Protein AF-A0A4P1QU51-F1 (afdb_monomer)

pLDDT: mean 71.79, std 10.0, range [52.56, 89.19]

Secondary structure (DSSP, 8-state):
--EE-TTS-HHHHHHHHTTSTTHHHHT-TTEEEEEEEEETTEEEEEEEESS----PPPPP--TTHHHHHHTHHHHHHHHHHHHHHHHT--

Nearest PDB structures (foldseek):
  6z1p-assembly1_BX  TM=2.976E-01  e=1.365E+00  Tetrahymena thermophila SB210
  2lt2-assembly1_A  TM=3.427E-01  e=9.051E+00  Bizionia argentinensis JUB59

Sequence (90 aa):
MPACVPGLTPTIVLSNFTKSLYSANLNDSKYTGIGIGKEDNWIVVVLTTNTSQGSFSPA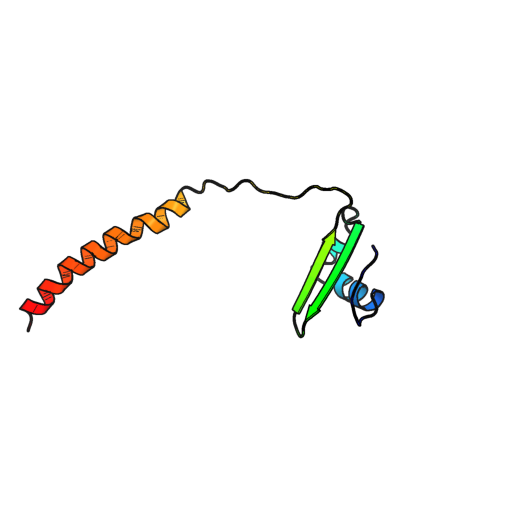TNDHNAANFLSQFPWIYSSLFFLLPNIYYLF

InterPro domains:
  IPR045285 GPI-anchored protein At5g19230-like [PTHR33976] (1-87)
  IPR059083 Uncharacterized GPI-anchored protein At5g19230-like domain [PF25884] (1-47)

Structure (mmCIF, N/CA/C/O backbone):
data_AF-A0A4P1QU51-F1
#
_entry.id   AF-A0A4P1QU51-F1
#
loop_
_atom_site.group_PDB
_atom_site.id
_atom_site.type_symbol
_atom_site.label_atom_id
_atom_site.label_alt_id
_atom_site.label_comp_id
_atom_site.label_asym_id
_atom_site.label_entity_id
_atom_site.label_seq_id
_atom_site.pdbx_PDB_ins_code
_atom_site.Cartn_x
_atom_site.Cartn_y
_atom_site.Cartn_z
_atom_site.occupancy
_atom_site.B_iso_or_equiv
_atom_site.auth_seq_id
_atom_site.auth_comp_id
_atom_site.auth_asym_id
_atom_site.auth_atom_id
_atom_site.pdbx_PDB_model_num
ATOM 1 N N . MET A 1 1 ? -10.386 7.242 6.310 1.00 71.19 1 MET A N 1
ATOM 2 C CA . MET A 1 1 ? -10.167 6.447 5.086 1.00 71.19 1 MET A CA 1
ATOM 3 C C . MET A 1 1 ? -11.396 5.575 4.839 1.00 71.19 1 MET A C 1
ATOM 5 O O . MET A 1 1 ? -11.685 4.737 5.687 1.00 71.19 1 MET A O 1
ATOM 9 N N . PRO A 1 2 ? -12.186 5.833 3.781 1.00 75.62 2 PRO A N 1
ATOM 10 C CA . PRO A 1 2 ? -13.387 5.056 3.465 1.00 75.62 2 PRO A CA 1
ATOM 11 C C . PRO A 1 2 ? -13.023 3.717 2.811 1.00 75.62 2 PRO A C 1
ATOM 13 O O . PRO A 1 2 ? -12.141 3.681 1.955 1.00 75.62 2 PRO A O 1
ATOM 16 N N . ALA A 1 3 ? -13.712 2.641 3.200 1.00 74.81 3 ALA A N 1
ATOM 17 C CA . ALA A 1 3 ? -13.499 1.291 2.679 1.00 74.81 3 ALA A CA 1
ATOM 18 C C . ALA A 1 3 ? -14.735 0.774 1.935 1.00 74.81 3 ALA A C 1
ATOM 20 O O . ALA A 1 3 ? -15.854 0.906 2.430 1.00 74.81 3 ALA A O 1
ATOM 21 N N . CYS A 1 4 ? -14.526 0.157 0.770 1.00 75.94 4 CYS A N 1
ATOM 22 C CA . CYS A 1 4 ? -15.568 -0.537 0.013 1.00 75.94 4 CYS A CA 1
ATOM 23 C C . CYS A 1 4 ? -15.278 -2.041 0.013 1.00 75.94 4 CYS A C 1
ATOM 25 O O . CYS A 1 4 ? -14.217 -2.460 -0.455 1.00 75.94 4 CYS A O 1
ATOM 27 N N . VAL A 1 5 ? -16.205 -2.830 0.565 1.00 71.38 5 VAL A N 1
ATOM 28 C CA . VAL A 1 5 ? -16.117 -4.295 0.624 1.00 71.38 5 VAL A CA 1
ATOM 29 C C . VAL A 1 5 ? -17.497 -4.883 0.312 1.00 71.38 5 VAL A C 1
ATOM 31 O O . VAL A 1 5 ? -18.418 -4.719 1.114 1.00 71.38 5 VAL A O 1
ATOM 34 N N . PRO A 1 6 ? -17.688 -5.545 -0.840 1.00 70.19 6 PRO A N 1
ATOM 35 C CA . PRO A 1 6 ? -18.955 -6.193 -1.162 1.00 70.19 6 PRO A CA 1
ATOM 36 C C . PRO A 1 6 ? -19.289 -7.300 -0.151 1.00 70.19 6 PRO A C 1
ATOM 38 O O . PRO A 1 6 ? -18.457 -8.158 0.131 1.00 70.19 6 PRO A O 1
ATOM 41 N N . GLY A 1 7 ? -20.505 -7.291 0.402 1.00 71.06 7 GLY A N 1
ATOM 42 C CA . GLY A 1 7 ? -20.995 -8.355 1.291 1.00 71.06 7 GLY A CA 1
ATOM 43 C C . GLY A 1 7 ? -20.406 -8.375 2.709 1.00 71.06 7 GLY A C 1
ATOM 44 O O . GLY A 1 7 ? -20.702 -9.298 3.465 1.00 71.06 7 GLY A O 1
ATOM 45 N N . LEU A 1 8 ? -19.598 -7.380 3.097 1.00 67.56 8 LEU A N 1
ATOM 46 C CA . LEU A 1 8 ? -19.054 -7.252 4.453 1.00 67.56 8 LEU A CA 1
ATOM 47 C C . LEU A 1 8 ? -19.197 -5.824 4.987 1.00 67.56 8 LEU A C 1
ATOM 49 O O . LEU A 1 8 ? -19.166 -4.850 4.241 1.00 67.56 8 LEU A O 1
ATOM 53 N N . THR A 1 9 ? -19.307 -5.691 6.310 1.00 75.25 9 THR A N 1
ATOM 54 C CA . THR A 1 9 ? -19.324 -4.386 6.976 1.00 75.25 9 THR A CA 1
ATOM 55 C C . THR A 1 9 ? -17.923 -3.758 6.965 1.00 75.25 9 THR A C 1
ATOM 57 O O . THR A 1 9 ? -16.996 -4.312 7.567 1.00 75.25 9 THR A O 1
ATOM 60 N N . PRO A 1 10 ? -17.746 -2.574 6.341 1.00 71.06 10 PRO A N 1
ATOM 61 C CA . PRO A 1 10 ? -16.432 -1.949 6.172 1.00 71.06 10 PRO A CA 1
ATOM 62 C C . PRO A 1 10 ? -15.661 -1.756 7.485 1.00 71.06 10 PRO A C 1
ATOM 64 O O . PRO A 1 10 ? -14.455 -1.980 7.533 1.00 71.06 10 PRO A O 1
ATOM 67 N N . THR A 1 11 ? -16.357 -1.411 8.573 1.00 72.31 11 THR A N 1
ATOM 68 C CA . THR A 1 11 ? -15.763 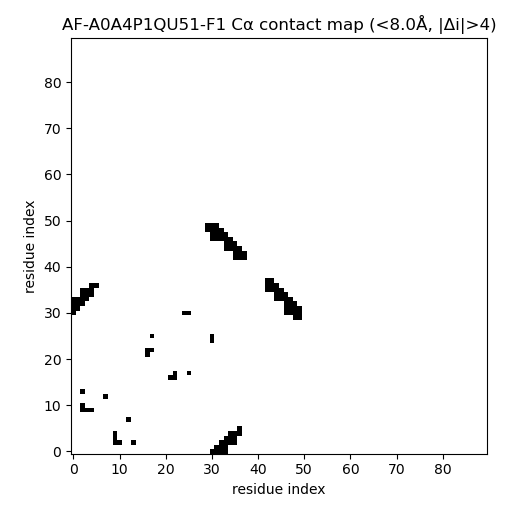-1.153 9.895 1.00 72.31 11 THR A CA 1
ATOM 69 C C . THR A 1 11 ? -15.075 -2.382 10.491 1.00 72.31 11 THR A C 1
ATOM 71 O O . THR A 1 11 ? -13.981 -2.271 11.042 1.00 72.31 11 THR A O 1
ATOM 74 N N . ILE A 1 12 ? -15.688 -3.564 10.368 1.00 71.50 12 ILE A N 1
ATOM 75 C CA . ILE A 1 12 ? -15.148 -4.800 10.951 1.00 71.50 12 ILE A CA 1
ATOM 76 C C . 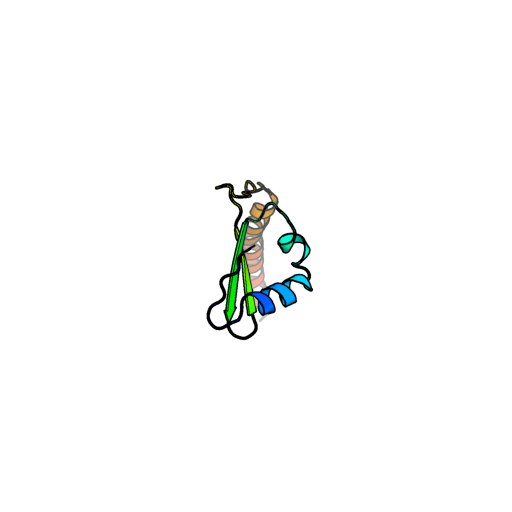ILE A 1 12 ? -13.904 -5.230 10.178 1.00 71.50 12 ILE A C 1
ATOM 78 O O . ILE A 1 12 ? -12.875 -5.529 10.787 1.00 71.50 12 ILE A O 1
ATOM 82 N N . VAL A 1 13 ? -13.976 -5.186 8.846 1.00 72.94 13 VAL A N 1
ATOM 83 C CA . VAL A 1 13 ? -12.852 -5.533 7.973 1.00 72.94 13 VAL A CA 1
ATOM 84 C C . VAL A 1 13 ? -11.681 -4.596 8.248 1.00 72.94 13 VAL A C 1
ATOM 86 O O . VAL A 1 13 ? -10.591 -5.059 8.582 1.00 72.94 13 VAL A O 1
ATOM 89 N N . LEU A 1 14 ? -11.920 -3.284 8.229 1.00 73.06 14 LEU A N 1
ATOM 90 C CA . LEU A 1 14 ? -10.873 -2.298 8.463 1.00 73.06 14 LEU A CA 1
ATOM 91 C C . LEU A 1 14 ? -10.223 -2.476 9.846 1.00 73.06 14 LEU A C 1
ATOM 93 O O . LEU A 1 14 ? -8.998 -2.466 9.949 1.00 73.06 14 LEU A O 1
ATOM 97 N N . SER A 1 15 ? -11.011 -2.741 10.896 1.00 74.75 15 SER A N 1
ATOM 98 C CA . SER A 1 15 ? -10.489 -2.958 12.255 1.00 74.75 15 SER A CA 1
ATOM 99 C C . SER A 1 15 ? -9.587 -4.194 12.382 1.00 74.75 15 SER A C 1
ATOM 101 O O . SER A 1 15 ? -8.584 -4.148 13.094 1.00 74.75 15 SER A O 1
ATOM 103 N N . ASN A 1 16 ? -9.896 -5.278 11.662 1.00 74.50 16 ASN A N 1
ATOM 104 C CA . ASN A 1 16 ? -9.074 -6.488 11.642 1.00 74.50 16 ASN A CA 1
ATOM 105 C C . ASN A 1 16 ? -7.752 -6.223 10.903 1.00 74.50 16 ASN A C 1
ATOM 107 O O . ASN A 1 16 ? -6.669 -6.532 11.397 1.00 74.50 16 ASN A O 1
ATOM 111 N N . PHE A 1 17 ? -7.827 -5.506 9.781 1.00 77.38 17 PHE A N 1
ATOM 112 C CA . PHE A 1 17 ? -6.646 -5.071 9.038 1.00 77.38 17 PHE A CA 1
ATOM 113 C C . PHE A 1 17 ? -5.771 -4.076 9.814 1.00 77.38 17 PHE A C 1
ATOM 115 O O . PHE A 1 17 ? -4.547 -4.117 9.685 1.00 77.38 17 PHE A O 1
ATOM 122 N N . THR A 1 18 ? -6.357 -3.269 10.702 1.00 73.00 18 THR A N 1
ATOM 123 C CA . THR A 1 18 ? -5.605 -2.358 11.589 1.00 73.00 18 THR A CA 1
ATOM 124 C C . THR A 1 18 ? -4.794 -3.114 12.651 1.00 73.00 18 THR A C 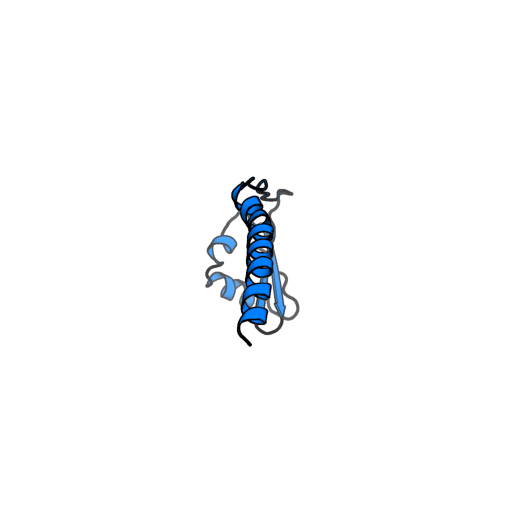1
ATOM 126 O O . THR A 1 18 ? -3.867 -2.556 13.226 1.00 73.00 18 THR A O 1
ATOM 129 N N . LYS A 1 19 ? -5.091 -4.395 12.902 1.00 79.38 19 LYS A N 1
ATOM 130 C CA . LYS A 1 19 ? -4.323 -5.261 13.815 1.00 79.38 19 LYS A CA 1
ATOM 131 C C . LYS A 1 19 ? -3.294 -6.144 13.098 1.00 79.38 19 LYS A C 1
ATOM 133 O O . LYS A 1 19 ? -2.633 -6.953 13.739 1.00 79.38 19 LYS A O 1
ATOM 138 N N . SER A 1 20 ? -3.165 -6.009 11.779 1.00 79.31 20 SER A N 1
ATOM 139 C CA . SER A 1 20 ? -2.253 -6.803 10.953 1.00 79.31 20 SER A CA 1
ATOM 140 C C . SER A 1 20 ? -0.929 -6.077 10.679 1.00 79.31 20 SER A C 1
ATOM 142 O O . SER A 1 20 ? -0.767 -4.894 10.990 1.00 79.31 20 SER A O 1
ATOM 144 N N . LEU A 1 21 ? 0.001 -6.764 10.010 1.00 75.94 21 LEU A N 1
ATOM 145 C CA . LEU A 1 21 ? 1.259 -6.189 9.512 1.00 75.94 21 LEU A CA 1
ATOM 146 C C . LEU A 1 21 ? 1.045 -5.023 8.525 1.00 75.94 21 LEU A C 1
ATOM 148 O O . LEU A 1 21 ? 1.945 -4.215 8.320 1.00 75.94 21 LEU A O 1
ATOM 152 N N . TYR A 1 22 ? -0.150 -4.898 7.940 1.00 75.00 22 TYR A N 1
ATOM 153 C CA . TYR A 1 22 ? -0.495 -3.827 7.001 1.00 75.00 22 TYR A CA 1
ATOM 154 C C . TYR A 1 22 ? -0.951 -2.531 7.691 1.00 75.00 22 TYR A C 1
ATOM 156 O O . TYR A 1 22 ? -1.111 -1.509 7.025 1.00 75.00 22 TYR A O 1
ATOM 164 N N . SER A 1 23 ? -1.125 -2.550 9.017 1.00 78.25 23 SER A N 1
ATOM 165 C CA . SER A 1 23 ? -1.586 -1.415 9.833 1.00 78.25 23 SER A CA 1
ATOM 166 C C . SER A 1 23 ? -0.749 -0.147 9.663 1.00 78.25 23 SER A C 1
ATOM 168 O O . SER A 1 23 ? -1.307 0.949 9.630 1.00 78.25 23 SER A O 1
ATOM 170 N N . ALA A 1 24 ? 0.563 -0.296 9.466 1.00 79.12 24 ALA A N 1
A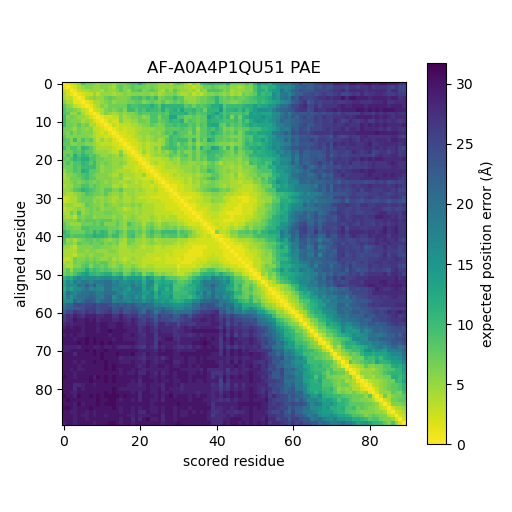TOM 171 C CA . ALA A 1 24 ? 1.474 0.819 9.223 1.00 79.12 24 ALA A CA 1
ATOM 172 C C . ALA A 1 24 ? 1.086 1.631 7.976 1.00 79.12 24 ALA A C 1
ATOM 174 O O . ALA A 1 24 ? 1.170 2.853 7.990 1.00 79.12 24 ALA A O 1
ATOM 175 N N . ASN A 1 25 ? 0.601 0.964 6.923 1.00 81.75 25 ASN A N 1
ATOM 176 C CA . ASN A 1 25 ? 0.154 1.636 5.704 1.00 81.75 25 ASN A CA 1
ATOM 177 C C . ASN A 1 25 ? -1.267 2.198 5.841 1.00 81.75 25 ASN A C 1
ATOM 179 O O . ASN A 1 25 ? -1.606 3.161 5.173 1.00 81.75 25 ASN A O 1
ATOM 183 N N . LEU A 1 26 ? -2.106 1.630 6.709 1.00 80.00 26 LEU A N 1
ATOM 184 C CA . LEU A 1 26 ? -3.484 2.101 6.907 1.00 80.00 26 LEU A CA 1
ATOM 185 C C . LEU A 1 26 ? -3.567 3.401 7.710 1.00 80.00 26 LEU A C 1
ATOM 187 O O . LEU A 1 26 ? -4.553 4.124 7.593 1.00 80.00 26 LEU A O 1
ATOM 191 N N . ASN A 1 27 ? -2.551 3.681 8.527 1.00 79.50 27 ASN A N 1
ATOM 192 C CA . ASN A 1 27 ? -2.449 4.913 9.306 1.00 79.50 27 ASN A CA 1
ATOM 193 C C . ASN A 1 27 ? -1.571 5.979 8.625 1.00 79.50 27 ASN A C 1
ATOM 195 O O . ASN A 1 27 ? -1.259 7.007 9.221 1.00 79.50 27 ASN A O 1
ATOM 199 N N . ASP A 1 28 ? -1.137 5.730 7.390 1.00 84.88 28 ASP A N 1
ATOM 200 C CA . ASP A 1 28 ? -0.346 6.685 6.628 1.00 84.88 28 ASP A CA 1
ATOM 201 C C . ASP A 1 28 ? -1.277 7.670 5.908 1.00 84.88 28 ASP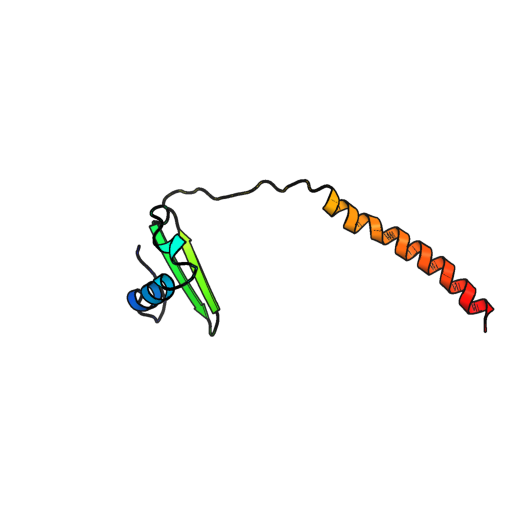 A C 1
ATOM 203 O O . ASP A 1 28 ? -2.143 7.279 5.120 1.00 84.88 28 ASP A O 1
ATOM 207 N N . SER A 1 29 ? -1.092 8.965 6.172 1.00 85.12 29 SER A N 1
ATOM 208 C CA . SER A 1 29 ? -1.904 10.039 5.595 1.00 85.12 29 SER A CA 1
ATOM 209 C C . SER A 1 29 ? -1.741 10.183 4.081 1.00 85.12 29 SER A C 1
ATOM 211 O O . SER A 1 29 ? -2.564 10.850 3.449 1.00 85.12 29 SER A O 1
ATOM 213 N N . LYS A 1 30 ? -0.722 9.553 3.480 1.00 86.56 30 LYS A N 1
ATOM 214 C CA . LYS A 1 30 ? -0.538 9.543 2.022 1.00 86.56 30 LYS A CA 1
ATOM 215 C C . LYS A 1 30 ? -1.658 8.805 1.287 1.00 86.56 30 LYS A C 1
ATOM 217 O O . LYS A 1 30 ? -1.906 9.093 0.116 1.00 86.56 30 LYS A O 1
ATOM 222 N N . TYR A 1 31 ? -2.323 7.853 1.944 1.00 87.56 31 TYR A N 1
ATOM 223 C CA . TYR A 1 31 ? -3.419 7.103 1.343 1.00 87.56 31 TYR A CA 1
ATOM 224 C C . TYR A 1 31 ? -4.766 7.734 1.686 1.00 87.56 31 TYR A C 1
ATOM 226 O O . TYR A 1 31 ? -5.082 8.037 2.834 1.00 87.56 31 TYR A O 1
ATOM 234 N N . THR A 1 32 ? -5.596 7.905 0.668 1.00 89.19 32 THR A N 1
ATOM 235 C CA . THR A 1 32 ? -6.897 8.570 0.758 1.00 89.19 32 THR A CA 1
ATOM 236 C C . THR A 1 32 ? -8.072 7.617 0.579 1.00 89.19 32 THR A C 1
ATOM 238 O O . THR A 1 32 ? -9.199 7.971 0.931 1.00 89.19 32 THR A O 1
ATOM 241 N N . GLY A 1 33 ? -7.835 6.390 0.111 1.00 85.88 33 GLY A N 1
ATOM 242 C CA . GLY A 1 33 ? -8.883 5.391 -0.097 1.00 85.88 33 GLY A CA 1
ATOM 243 C C . GLY A 1 33 ? -8.372 3.959 -0.001 1.00 85.88 33 GLY A C 1
ATOM 244 O O . GLY A 1 33 ? -7.187 3.692 -0.214 1.00 85.88 33 GLY A O 1
ATOM 245 N N . ILE A 1 34 ? -9.278 3.044 0.354 1.00 86.00 34 ILE A N 1
ATOM 246 C CA . ILE A 1 34 ? -9.002 1.607 0.444 1.00 86.00 34 ILE A CA 1
ATOM 247 C C . ILE A 1 34 ? -10.086 0.780 -0.244 1.00 86.00 34 ILE A C 1
ATOM 249 O O . ILE A 1 34 ? -11.282 0.940 0.012 1.00 86.00 34 ILE A O 1
ATOM 253 N N . GLY A 1 35 ? -9.646 -0.146 -1.090 1.00 84.38 35 GLY A N 1
ATOM 254 C CA . GLY A 1 35 ? -10.460 -1.233 -1.624 1.00 84.38 35 GLY A CA 1
ATOM 255 C C . GLY A 1 35 ? -10.021 -2.555 -1.011 1.00 84.38 35 GLY A C 1
ATOM 256 O O . GLY A 1 35 ? -8.822 -2.826 -0.938 1.00 84.38 35 GLY A O 1
ATOM 257 N N . ILE A 1 36 ? -10.975 -3.370 -0.560 1.00 82.31 36 ILE A N 1
ATOM 258 C CA . ILE A 1 36 ? -10.679 -4.701 -0.021 1.00 82.31 36 ILE A CA 1
ATOM 259 C C . ILE A 1 36 ? -11.501 -5.722 -0.797 1.00 82.31 36 ILE A C 1
ATOM 261 O O . ILE A 1 36 ? -12.731 -5.676 -0.788 1.00 82.31 36 ILE A O 1
ATOM 265 N N . GLY A 1 37 ? -10.809 -6.634 -1.471 1.00 79.94 37 GLY A N 1
ATOM 266 C CA . GLY A 1 37 ? -11.398 -7.788 -2.141 1.00 79.94 37 GLY A CA 1
ATOM 267 C C . GLY A 1 37 ? -11.083 -9.051 -1.356 1.00 79.94 37 GLY A C 1
ATOM 268 O O . GLY A 1 37 ? -9.961 -9.215 -0.886 1.00 79.94 37 GLY A O 1
ATOM 269 N N . LYS A 1 38 ? -12.058 -9.939 -1.203 1.00 77.25 38 LYS A N 1
ATOM 270 C CA . LYS A 1 38 ? -11.879 -11.237 -0.553 1.00 77.25 38 LYS A CA 1
ATOM 271 C C . LYS A 1 38 ? -12.449 -12.312 -1.464 1.00 77.25 38 LYS A C 1
ATOM 273 O O . LYS A 1 38 ? -13.595 -12.186 -1.886 1.00 77.25 38 LYS A O 1
ATOM 278 N N . GLU A 1 39 ? -11.699 -13.386 -1.652 1.00 81.00 39 GLU A N 1
ATOM 279 C CA . GLU A 1 39 ? -12.216 -14.637 -2.199 1.00 81.00 39 GLU A CA 1
ATOM 280 C C . GLU A 1 39 ? -11.654 -15.791 -1.361 1.00 81.00 39 GLU A C 1
ATOM 282 O O . GLU A 1 39 ? -10.450 -15.883 -1.121 1.00 81.00 39 GLU A O 1
ATOM 287 N N . ASP A 1 40 ? -12.562 -16.605 -0.819 1.00 81.00 40 ASP A N 1
ATOM 288 C CA . ASP A 1 40 ? -12.283 -17.711 0.101 1.00 81.00 40 ASP A CA 1
ATOM 289 C C . ASP A 1 40 ? -11.287 -17.358 1.223 1.00 81.00 40 ASP A C 1
ATOM 291 O O . ASP A 1 40 ? -11.650 -16.696 2.207 1.00 81.00 40 ASP A O 1
ATOM 295 N N . ASN A 1 41 ? -10.034 -17.788 1.055 1.00 76.81 41 ASN A N 1
ATOM 296 C CA . ASN A 1 41 ? -8.959 -17.716 2.042 1.00 76.81 41 ASN A CA 1
ATOM 297 C C . ASN A 1 41 ? -7.921 -16.624 1.746 1.00 76.81 41 ASN A C 1
ATOM 299 O O . ASN A 1 41 ? -6.937 -16.516 2.482 1.00 76.81 41 ASN A O 1
ATOM 303 N N . TRP A 1 42 ? -8.104 -15.821 0.697 1.00 78.12 42 TRP A N 1
ATOM 304 C CA . TRP A 1 42 ? -7.191 -14.732 0.365 1.00 78.12 42 TRP A CA 1
ATOM 305 C C . TRP A 1 42 ? -7.900 -13.378 0.363 1.00 78.12 42 TRP A C 1
ATOM 307 O O . TRP A 1 42 ? -9.100 -13.257 0.108 1.00 78.12 42 TRP A O 1
ATOM 317 N N . ILE A 1 43 ? -7.138 -12.339 0.706 1.00 77.25 43 ILE A N 1
ATOM 318 C CA . ILE A 1 43 ? -7.618 -10.960 0.751 1.00 77.25 43 ILE A CA 1
ATOM 319 C C . ILE A 1 43 ? -6.628 -10.082 -0.005 1.00 77.25 43 ILE A C 1
ATOM 321 O O . ILE A 1 43 ? -5.425 -10.131 0.248 1.00 77.25 43 ILE A O 1
ATOM 325 N N . VAL A 1 44 ? -7.145 -9.265 -0.915 1.00 81.62 44 VAL A N 1
ATOM 326 C CA . VAL A 1 44 ? -6.392 -8.233 -1.627 1.00 81.62 44 VAL A CA 1
ATOM 327 C C . VAL A 1 44 ? -6.784 -6.875 -1.072 1.00 81.62 44 VAL A C 1
ATOM 329 O O . VAL A 1 44 ? -7.966 -6.545 -0.967 1.00 81.62 44 VAL A O 1
ATOM 332 N N . VAL A 1 45 ? -5.775 -6.079 -0.729 1.00 81.44 45 VAL A N 1
ATOM 333 C CA . VAL A 1 45 ? -5.935 -4.705 -0.256 1.00 81.44 45 VAL A CA 1
ATOM 334 C C . VAL A 1 45 ? -5.303 -3.768 -1.274 1.00 81.44 45 VAL A C 1
ATOM 336 O O . VAL A 1 45 ? -4.123 -3.897 -1.596 1.00 81.44 45 VAL A O 1
ATOM 339 N N . VAL A 1 46 ? -6.087 -2.812 -1.760 1.00 86.12 46 VAL A N 1
ATOM 340 C CA . VAL A 1 46 ? -5.634 -1.753 -2.663 1.00 86.12 46 VAL A CA 1
ATOM 341 C C . VAL A 1 46 ? -5.703 -0.433 -1.909 1.00 86.12 46 VAL A C 1
ATOM 343 O O . VAL A 1 46 ? -6.763 -0.066 -1.404 1.00 86.12 46 VAL A O 1
ATOM 346 N N . LEU A 1 47 ? -4.578 0.276 -1.833 1.00 86.19 47 LEU A N 1
ATOM 347 C CA . LEU A 1 47 ? -4.487 1.601 -1.225 1.00 86.19 47 LEU A CA 1
ATOM 348 C C . LEU A 1 47 ? -4.324 2.640 -2.332 1.00 86.19 47 LEU A C 1
ATOM 350 O O . LEU A 1 47 ? -3.444 2.508 -3.182 1.00 86.19 47 LEU A O 1
ATOM 354 N N . THR A 1 48 ? -5.163 3.670 -2.319 1.00 85.88 48 THR A N 1
ATOM 355 C CA . THR A 1 48 ? -5.116 4.761 -3.297 1.00 85.88 48 THR A CA 1
ATOM 356 C C . THR A 1 48 ? -4.606 6.030 -2.639 1.00 85.88 48 THR A C 1
ATOM 358 O O . THR A 1 48 ? -4.973 6.328 -1.504 1.00 85.88 48 THR A O 1
ATOM 361 N N . THR A 1 49 ? -3.787 6.796 -3.349 1.00 87.62 49 THR A N 1
ATOM 362 C CA . THR A 1 49 ? -3.372 8.149 -2.959 1.00 87.62 49 THR A CA 1
ATOM 363 C C . THR A 1 49 ? -4.224 9.183 -3.707 1.00 87.62 49 THR A C 1
ATOM 365 O O . THR A 1 49 ? -4.969 8.848 -4.628 1.00 87.62 49 THR A O 1
ATOM 368 N N . ASN A 1 50 ? -4.147 10.456 -3.320 1.00 84.50 50 ASN A N 1
ATOM 369 C CA . ASN A 1 50 ? -4.782 11.566 -4.048 1.00 84.50 50 ASN A CA 1
ATOM 370 C C . ASN A 1 50 ? -3.925 12.113 -5.204 1.00 84.50 50 ASN A C 1
ATOM 372 O O . ASN A 1 50 ? -4.321 13.082 -5.850 1.00 84.50 50 ASN A O 1
ATOM 376 N N . THR A 1 51 ? -2.755 11.530 -5.451 1.00 82.44 51 THR A N 1
ATOM 377 C CA . THR A 1 51 ? -1.834 11.935 -6.514 1.00 82.44 51 THR A CA 1
ATOM 378 C C . THR A 1 51 ? -1.830 10.885 -7.621 1.00 82.44 51 THR A C 1
ATOM 380 O O . THR A 1 51 ? -1.797 9.688 -7.349 1.00 82.44 51 THR A O 1
ATOM 383 N N . SER A 1 52 ? -1.827 11.304 -8.890 1.00 74.56 52 SER A N 1
ATOM 384 C CA . SER A 1 52 ? -1.733 10.388 -10.042 1.00 74.56 52 SER A CA 1
ATOM 385 C C . SER A 1 52 ? -0.301 9.864 -10.262 1.00 74.56 52 SER A C 1
ATOM 387 O O . SER A 1 52 ? 0.178 9.808 -11.396 1.00 74.56 52 SER A O 1
ATOM 389 N N . GLN A 1 53 ? 0.425 9.557 -9.186 1.00 69.81 53 GLN A N 1
ATOM 390 C CA . GLN A 1 53 ? 1.844 9.216 -9.230 1.00 69.81 53 GLN A CA 1
ATOM 391 C C . GLN A 1 53 ? 2.045 7.745 -8.849 1.00 69.81 53 GLN A C 1
ATOM 393 O O . GLN A 1 53 ? 1.585 7.296 -7.803 1.00 69.81 53 GLN A O 1
ATOM 398 N N . GLY A 1 54 ? 2.732 6.992 -9.709 1.00 64.88 54 GLY A N 1
ATOM 399 C CA . GLY A 1 54 ? 3.162 5.619 -9.440 1.00 64.88 54 GLY A CA 1
ATOM 400 C C . GLY A 1 54 ? 4.630 5.570 -9.021 1.00 64.88 54 GLY A C 1
ATOM 401 O O . GLY A 1 54 ? 5.423 6.423 -9.418 1.00 64.88 54 GLY A O 1
ATOM 402 N N . SER A 1 55 ? 5.005 4.565 -8.230 1.00 68.25 55 SER A N 1
ATOM 403 C CA . SER A 1 55 ? 6.400 4.325 -7.844 1.00 68.25 55 SER A CA 1
ATOM 404 C C . SER A 1 55 ? 7.044 3.360 -8.839 1.00 68.25 55 SER A C 1
ATOM 406 O O . SER A 1 55 ? 7.117 2.157 -8.596 1.00 68.25 55 SER A O 1
ATOM 408 N N . PHE A 1 56 ? 7.458 3.875 -9.996 1.00 75.00 56 PHE A N 1
ATOM 409 C CA . PHE A 1 56 ? 8.154 3.082 -11.009 1.00 75.00 56 PHE A CA 1
ATOM 410 C C . PHE A 1 56 ? 9.654 3.085 -10.714 1.00 75.00 56 PHE A C 1
ATOM 412 O O . PHE A 1 56 ? 10.276 4.145 -10.693 1.00 75.00 56 PHE A O 1
ATOM 419 N N . SER A 1 57 ? 10.244 1.909 -10.493 1.00 75.38 57 SER A N 1
ATOM 420 C CA . SER A 1 57 ? 11.702 1.775 -10.515 1.00 75.38 57 SER A CA 1
ATOM 421 C C . SER A 1 57 ? 12.140 1.524 -11.956 1.00 75.38 57 SER A C 1
ATOM 423 O O . SER A 1 57 ? 11.561 0.643 -12.600 1.00 75.38 57 SER A O 1
ATOM 425 N N . PRO A 1 58 ? 13.151 2.238 -12.480 1.00 77.69 58 PRO A N 1
ATOM 426 C CA . PRO A 1 58 ? 13.773 1.838 -13.733 1.00 77.69 58 PRO A CA 1
ATOM 427 C C . PRO A 1 58 ? 14.288 0.401 -13.602 1.00 77.69 58 PRO A C 1
ATOM 429 O O . PRO A 1 58 ? 14.753 -0.005 -12.532 1.00 77.69 58 PRO A O 1
ATOM 432 N N . ALA A 1 59 ? 14.182 -0.372 -14.685 1.00 72.75 59 ALA A N 1
ATOM 433 C CA . ALA A 1 59 ? 14.780 -1.695 -14.744 1.00 72.75 59 ALA A CA 1
ATOM 434 C C . ALA A 1 59 ? 16.285 -1.554 -14.490 1.00 72.75 59 ALA A C 1
ATOM 436 O O . ALA A 1 59 ? 16.981 -0.814 -15.189 1.00 72.75 59 ALA A O 1
ATOM 437 N N . THR A 1 60 ? 16.786 -2.231 -13.462 1.00 72.81 60 THR A N 1
ATOM 438 C CA . THR A 1 60 ? 18.222 -2.317 -13.228 1.00 7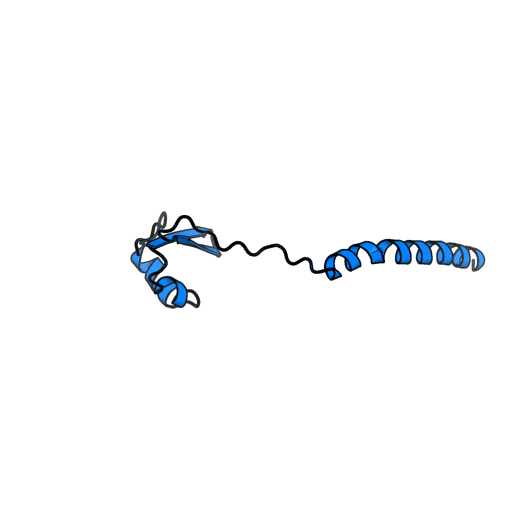2.81 60 THR A CA 1
ATOM 439 C C . THR A 1 60 ? 18.819 -3.165 -14.341 1.00 72.81 60 THR A C 1
ATOM 441 O O . THR A 1 60 ? 18.423 -4.317 -14.518 1.00 72.81 60 THR A O 1
ATOM 444 N N . ASN A 1 61 ? 19.772 -2.603 -15.090 1.00 63.91 61 ASN A N 1
ATOM 445 C CA . ASN A 1 61 ? 20.623 -3.353 -16.015 1.00 63.91 61 ASN A CA 1
ATOM 446 C C . ASN A 1 61 ? 21.576 -4.230 -15.196 1.00 63.91 61 ASN A C 1
ATOM 448 O O . ASN A 1 61 ? 22.778 -3.969 -15.101 1.00 63.91 61 ASN A O 1
ATOM 452 N N . ASP A 1 62 ? 21.018 -5.235 -14.531 1.00 61.41 62 ASP A N 1
ATOM 453 C CA . ASP A 1 62 ? 21.793 -6.259 -13.869 1.00 61.41 62 ASP A CA 1
ATOM 454 C C . ASP A 1 62 ? 22.342 -7.148 -14.987 1.00 61.41 62 ASP A C 1
ATOM 456 O O . ASP A 1 62 ? 21.664 -8.031 -15.517 1.00 61.41 62 ASP A O 1
ATOM 460 N N . HIS A 1 63 ? 23.575 -6.858 -15.408 1.00 55.91 63 HIS A N 1
ATOM 461 C CA . HIS A 1 63 ? 24.292 -7.584 -16.462 1.00 55.91 63 HIS A CA 1
ATOM 462 C C . HIS A 1 63 ? 24.402 -9.093 -16.155 1.00 55.91 63 HIS A C 1
ATOM 464 O O . HIS A 1 63 ? 24.738 -9.891 -17.025 1.00 55.91 63 HIS A O 1
ATOM 470 N N . ASN A 1 64 ? 24.066 -9.494 -14.927 1.00 58.34 64 ASN A N 1
ATOM 471 C CA . ASN A 1 64 ? 23.997 -10.872 -14.471 1.00 58.34 64 ASN A CA 1
ATOM 472 C C . ASN A 1 64 ? 22.794 -11.655 -15.023 1.00 58.34 64 ASN A C 1
ATOM 474 O O . ASN A 1 64 ? 22.894 -12.872 -15.159 1.00 58.34 64 ASN A O 1
ATOM 478 N N . ALA A 1 65 ? 21.685 -11.006 -15.403 1.00 55.22 65 ALA A N 1
ATOM 479 C CA . ALA A 1 65 ? 20.538 -11.712 -15.993 1.00 55.22 65 ALA A CA 1
ATOM 480 C C . ALA A 1 65 ? 20.852 -12.254 -17.403 1.00 55.22 65 ALA A C 1
ATOM 482 O O . ALA A 1 65 ? 20.371 -13.320 -17.788 1.00 55.22 65 ALA A O 1
ATOM 483 N N . ALA A 1 66 ? 21.725 -11.566 -18.150 1.00 53.62 66 ALA A N 1
ATOM 484 C CA . ALA A 1 66 ? 22.200 -12.019 -19.458 1.00 53.62 66 ALA A CA 1
ATOM 485 C C . ALA A 1 66 ? 23.125 -13.251 -19.365 1.00 53.62 66 ALA A C 1
ATOM 487 O O . ALA A 1 66 ? 23.205 -14.029 -20.317 1.00 53.62 66 ALA A O 1
ATOM 488 N N . ASN A 1 67 ? 23.768 -13.477 -18.212 1.00 56.03 67 ASN A N 1
ATOM 489 C CA . ASN A 1 67 ? 24.634 -14.640 -17.993 1.00 56.03 67 ASN A CA 1
ATOM 490 C C . ASN A 1 67 ? 23.858 -15.953 -17.805 1.00 56.03 67 ASN A C 1
ATOM 492 O O . ASN A 1 67 ? 24.422 -17.024 -18.008 1.00 56.03 67 ASN A O 1
ATOM 496 N N . PHE A 1 68 ? 22.567 -15.899 -17.459 1.00 54.16 68 PHE A N 1
ATOM 497 C CA . PHE A 1 68 ? 21.765 -17.117 -17.303 1.00 54.16 68 PHE A CA 1
ATOM 498 C C . PHE A 1 68 ? 21.404 -17.747 -18.660 1.00 54.16 68 PHE A C 1
ATOM 500 O O . PHE A 1 68 ? 21.333 -18.967 -18.787 1.00 54.16 68 PHE A O 1
ATOM 507 N N . LEU A 1 69 ? 21.234 -16.926 -19.704 1.00 54.12 69 LEU A N 1
ATOM 508 C CA . LEU A 1 69 ? 20.922 -17.391 -21.062 1.00 54.12 69 LEU A CA 1
ATOM 509 C C . LEU A 1 69 ? 22.171 -17.813 -21.856 1.00 54.12 69 LEU A C 1
ATOM 511 O O . LEU A 1 69 ? 22.066 -18.641 -22.760 1.00 54.12 69 LEU A O 1
ATOM 515 N N . SER A 1 70 ? 23.356 -17.295 -21.512 1.00 57.62 70 SER A N 1
ATOM 516 C CA . SER A 1 70 ? 24.620 -17.635 -22.185 1.00 57.62 70 SER A CA 1
ATOM 517 C C . SER A 1 70 ? 25.255 -18.944 -21.702 1.00 57.62 70 SER A C 1
ATOM 519 O O . SER A 1 70 ? 26.171 -19.445 -22.351 1.00 57.62 70 SER A O 1
ATOM 521 N N . GLN A 1 71 ? 24.762 -19.533 -20.607 1.00 56.78 71 GLN A N 1
ATOM 522 C CA . GLN A 1 71 ? 25.282 -20.792 -20.060 1.00 56.78 71 GLN A CA 1
ATOM 523 C C . GLN A 1 71 ? 24.710 -22.049 -20.746 1.00 56.78 71 GLN A C 1
ATOM 525 O O . GLN A 1 71 ? 25.304 -23.126 -20.668 1.00 56.78 71 GLN A O 1
ATOM 530 N N . PHE A 1 72 ? 23.584 -21.924 -21.458 1.00 58.16 72 PHE A N 1
ATOM 531 C CA . PHE A 1 72 ? 22.902 -23.037 -22.135 1.00 58.16 72 PHE A CA 1
ATOM 532 C C . PHE A 1 72 ? 23.677 -23.696 -23.302 1.00 58.16 72 PHE A C 1
ATOM 534 O O . PHE A 1 72 ? 23.636 -24.925 -23.406 1.00 58.16 72 PHE A O 1
ATOM 541 N N . PRO A 1 73 ? 24.415 -22.970 -24.169 1.00 61.16 73 PRO A N 1
ATOM 542 C CA . PRO A 1 73 ? 25.073 -23.574 -25.334 1.00 61.16 73 PRO A CA 1
ATOM 543 C C . PRO A 1 73 ? 26.229 -24.518 -24.976 1.00 61.16 73 PRO A C 1
ATOM 545 O O . PRO A 1 73 ? 26.510 -25.471 -25.703 1.00 61.16 73 PRO A O 1
ATOM 548 N N . TRP A 1 74 ? 26.914 -24.271 -23.856 1.00 55.72 74 TRP A N 1
ATOM 549 C CA . TRP A 1 74 ? 28.100 -25.044 -23.465 1.00 55.72 74 TRP A CA 1
ATOM 550 C C . TRP A 1 74 ? 27.733 -26.418 -22.901 1.00 55.72 74 TRP A C 1
ATOM 552 O O . TRP A 1 74 ? 28.427 -27.401 -23.162 1.00 55.72 74 TRP A O 1
ATOM 562 N N . ILE A 1 75 ? 26.602 -26.504 -22.198 1.00 62.91 75 ILE A N 1
ATOM 563 C CA . ILE A 1 75 ? 26.091 -27.759 -21.637 1.00 62.91 75 ILE A CA 1
ATOM 564 C C . ILE A 1 75 ? 25.655 -28.709 -22.765 1.00 62.91 75 ILE A C 1
ATOM 566 O O . ILE A 1 75 ? 25.979 -29.895 -22.725 1.00 62.91 75 ILE A O 1
ATOM 570 N N . TYR A 1 76 ? 24.995 -28.188 -23.808 1.00 63.31 76 TYR A N 1
ATOM 571 C CA . TYR A 1 76 ? 24.559 -28.992 -24.959 1.00 63.31 76 TYR A CA 1
ATOM 572 C C . TYR A 1 76 ? 25.739 -29.528 -25.787 1.00 63.31 76 TYR A C 1
ATOM 574 O O . TYR A 1 76 ? 25.734 -30.691 -26.188 1.00 63.31 76 TYR A O 1
ATOM 582 N N . SER A 1 77 ? 26.781 -28.710 -25.984 1.00 62.81 77 SER A N 1
ATOM 583 C CA . SER A 1 77 ? 27.995 -29.119 -26.703 1.00 62.81 77 SER A CA 1
ATOM 584 C C . SER A 1 77 ? 28.722 -30.269 -25.991 1.00 62.81 77 SER A C 1
ATOM 586 O O . SER A 1 77 ? 29.083 -31.259 -26.622 1.00 62.81 77 SER A O 1
ATOM 588 N N . SER A 1 78 ? 28.852 -30.204 -24.660 1.00 61.62 78 SER A N 1
ATOM 589 C CA . SER A 1 78 ? 29.516 -31.254 -23.871 1.00 61.62 78 SER A CA 1
ATOM 590 C C . SER A 1 78 ? 28.751 -32.591 -23.884 1.00 61.62 78 SER A C 1
ATOM 592 O O . SER A 1 78 ? 29.358 -33.658 -23.984 1.00 61.62 78 SER A O 1
ATOM 594 N N . LEU A 1 79 ? 27.411 -32.555 -23.865 1.00 62.03 79 LEU A N 1
ATOM 595 C CA . LEU A 1 79 ? 26.572 -33.762 -23.882 1.00 62.03 79 LEU A CA 1
ATOM 596 C C . LEU A 1 79 ? 26.670 -34.535 -25.214 1.00 62.03 79 LEU A C 1
ATOM 598 O O . LEU A 1 79 ? 26.639 -35.765 -25.221 1.00 62.03 79 LEU A O 1
ATOM 602 N N . PHE A 1 80 ? 26.846 -33.827 -26.335 1.00 64.12 80 PHE A N 1
ATOM 603 C CA . PHE A 1 80 ? 26.989 -34.424 -27.668 1.00 64.12 80 PHE A CA 1
ATOM 604 C C . PHE A 1 80 ? 28.289 -35.236 -27.828 1.00 64.12 80 PHE A C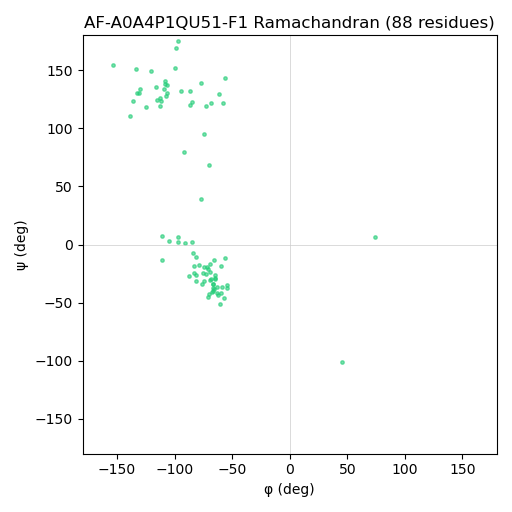 1
ATOM 606 O O . PHE A 1 80 ? 28.283 -36.277 -28.483 1.00 64.12 80 PHE A O 1
ATOM 613 N N . PHE A 1 81 ? 29.385 -34.826 -27.178 1.00 62.03 81 PHE A N 1
ATOM 614 C CA . PHE A 1 81 ? 30.667 -35.549 -27.219 1.00 62.03 81 PHE A CA 1
ATOM 615 C C . PHE A 1 81 ? 30.725 -36.785 -26.305 1.00 62.03 81 PHE A C 1
ATOM 617 O O . PHE A 1 81 ? 31.574 -37.658 -26.501 1.00 62.03 81 PHE A O 1
ATOM 624 N N . LEU A 1 82 ? 29.820 -36.904 -25.328 1.00 63.06 82 LEU A N 1
ATOM 625 C CA . LEU A 1 82 ? 29.785 -38.041 -24.398 1.00 63.06 82 LEU A CA 1
ATOM 626 C C . LEU A 1 82 ? 28.956 -39.225 -24.915 1.00 63.06 82 LEU A C 1
ATOM 628 O O . LEU A 1 82 ? 29.275 -40.369 -24.599 1.00 63.06 82 LEU A O 1
ATOM 632 N N . LEU A 1 83 ? 27.954 -38.979 -25.765 1.00 63.50 83 LEU A N 1
ATOM 633 C CA . LEU A 1 83 ? 27.150 -40.024 -26.408 1.00 63.50 83 LEU A CA 1
ATOM 634 C C . LEU A 1 83 ? 27.972 -41.047 -27.223 1.00 63.50 83 LEU A C 1
ATOM 636 O O . LEU A 1 83 ? 27.745 -42.240 -27.027 1.00 63.50 83 LEU A O 1
ATOM 640 N N . PRO A 1 84 ? 28.946 -40.667 -28.079 1.00 64.25 84 PRO A N 1
ATOM 641 C CA . PRO A 1 84 ? 29.701 -41.640 -28.872 1.00 64.25 84 PRO A CA 1
ATOM 642 C C . PRO A 1 84 ? 30.560 -42.588 -28.027 1.00 64.25 84 PRO A C 1
ATOM 644 O O . PRO A 1 84 ? 30.745 -43.728 -28.428 1.00 64.25 84 PRO A O 1
ATOM 647 N N . ASN A 1 85 ? 31.031 -42.180 -26.843 1.00 60.50 85 ASN A N 1
ATOM 648 C CA . ASN A 1 85 ? 31.861 -43.039 -25.987 1.00 60.50 85 ASN A CA 1
ATOM 649 C C . ASN A 1 85 ? 31.080 -44.200 -25.344 1.00 60.50 85 ASN A C 1
ATOM 651 O O . ASN A 1 85 ? 31.680 -45.201 -24.967 1.00 60.50 85 ASN A O 1
ATOM 655 N N . ILE A 1 86 ? 29.751 -44.097 -25.247 1.00 62.72 86 ILE A N 1
ATOM 656 C CA . ILE A 1 86 ? 28.893 -45.157 -24.695 1.00 62.72 86 ILE A CA 1
ATOM 657 C C . ILE A 1 86 ? 28.603 -46.230 -25.759 1.00 62.72 86 ILE A C 1
ATOM 659 O O . ILE A 1 86 ? 28.508 -47.408 -25.429 1.00 62.72 86 ILE A O 1
ATOM 663 N N . TYR A 1 87 ? 28.541 -45.850 -27.043 1.00 60.31 87 TYR A N 1
ATOM 664 C CA . TYR A 1 87 ? 28.337 -46.789 -28.156 1.00 60.31 87 TYR A CA 1
ATOM 665 C C . TYR A 1 87 ? 29.553 -47.682 -28.448 1.00 60.31 87 TYR A C 1
ATOM 667 O O . TYR A 1 87 ? 29.387 -48.722 -29.070 1.00 60.31 87 TYR A O 1
ATOM 675 N N . TYR A 1 88 ? 30.757 -47.307 -28.001 1.00 60.97 88 TYR A N 1
ATOM 676 C CA . TYR A 1 88 ? 31.967 -48.139 -28.116 1.00 60.97 88 TYR A CA 1
ATOM 677 C C . TYR A 1 88 ? 32.209 -49.049 -26.896 1.00 60.97 88 TYR A C 1
ATOM 679 O O . TYR A 1 88 ? 33.220 -49.748 -26.859 1.00 60.97 88 TYR A O 1
ATOM 687 N N . LEU A 1 89 ? 31.322 -49.026 -25.889 1.00 60.38 89 LEU A N 1
ATOM 688 C CA . LEU A 1 89 ? 31.457 -49.791 -24.640 1.00 60.38 89 LEU A CA 1
ATOM 689 C C . LEU A 1 89 ? 30.422 -50.930 -24.496 1.00 60.38 89 LEU A C 1
ATOM 691 O O . LEU A 1 89 ? 30.369 -51.562 -23.441 1.00 60.38 89 LEU A O 1
ATOM 695 N N . PHE A 1 90 ? 29.632 -51.192 -25.545 1.00 52.56 90 PHE A N 1
ATOM 696 C CA . PHE A 1 90 ? 28.733 -52.345 -25.691 1.00 52.56 90 PHE A CA 1
ATOM 697 C C . PHE A 1 90 ? 29.101 -53.168 -26.925 1.00 52.56 90 PHE A C 1
ATOM 699 O O . PHE A 1 90 ? 29.377 -52.550 -27.978 1.00 52.56 90 PHE A O 1
#

Solvent-accessible surface area (backbone atoms only — not comparable to full-atom values): 5800 Å² total; per-residue (Å²): 118,60,59,55,38,89,98,52,63,45,69,62,55,50,56,55,45,57,73,42,94,58,22,70,63,74,73,34,84,70,44,59,35,39,42,49,49,74,58,99,93,49,75,49,78,47,78,35,53,90,60,101,72,78,92,78,76,79,81,75,86,56,72,67,66,62,53,66,68,67,55,56,64,62,57,57,58,57,54,62,68,52,55,63,64,57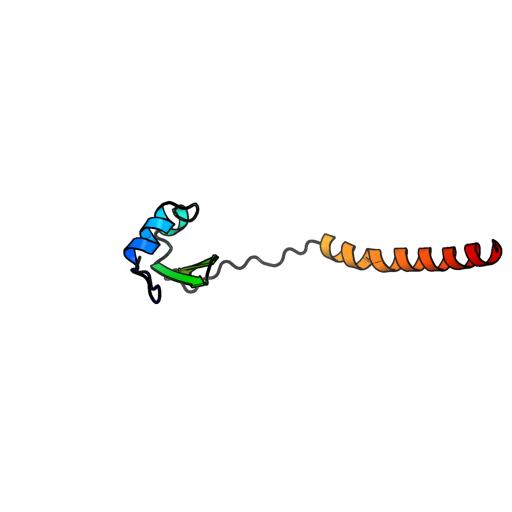,66,76,72,108

Organism: Lupinus angustifolius (NCBI:txid3871)

Mean predicted aligned error: 16.34 Å

Foldseek 3Di:
DDEDEPPDDRVVVVVVCCVDPCVVVVPDPQFDYWYWYDDDPDIDIDTHGPDPDDDDDPDPPPVVVVVVVVVPVVVVVVVVVVVVVVVVVD

Radius of gyration: 26.58 Å; Cα contacts (8 Å, |Δi|>4): 59; chains: 1; bounding box: 53×64×43 Å